Protein AF-A0AAV3SYL2-F1 (afdb_monomer)

Radius of gyration: 24.06 Å; Cα contacts (8 Å, |Δi|>4): 27; chains: 1; bounding box: 41×32×68 Å

Sequence (75 aa):
MTIPKELRERLNITGGDDVVVREEDGRIVIERPVTRDDLAAGYRERAERDRRLADELDGISSEADRGLGDAPGWE

Organism: NCBI:txid555573

InterPro domains:
  IPR007159 SpoVT-AbrB domain [PF04014] (1-35)
  IPR007159 SpoVT-AbrB domain [PS51740] (1-35)
  IPR007159 SpoVT-AbrB domain [SM00966] (1-39)
  IPR007159 SpoVT-AbrB domain [TIGR01439] (1-32)
  IPR037914 SpoVT-AbrB domain superfamily [SSF89447] (2-36)

Foldseek 3Di:
DDDDPVRCVVLVHDPPADWDWDDDPNDIDIHHDCDPVNVVVVVVVVVVVVVVVCVVCVVVVVVVVVVPPPDDDDD

pLDDT: mean 84.29, std 12.73, range [49.47, 97.19]

Structure (mmCIF, N/CA/C/O backbone):
data_AF-A0AAV3SYL2-F1
#
_entry.id   AF-A0AAV3SYL2-F1
#
loop_
_atom_site.group_PDB
_atom_site.id
_atom_site.type_symbol
_atom_site.label_atom_id
_atom_site.label_alt_id
_atom_site.label_comp_id
_atom_site.label_asym_id
_atom_site.label_entity_id
_atom_site.label_seq_id
_atom_site.pdbx_PDB_ins_code
_atom_site.Cartn_x
_atom_site.Cartn_y
_atom_site.Cartn_z
_atom_site.occupancy
_atom_site.B_iso_or_equiv
_atom_site.auth_seq_id
_atom_site.auth_comp_id
_atom_site.auth_asym_id
_atom_site.auth_atom_id
_atom_site.pdbx_PDB_model_num
ATOM 1 N N . MET A 1 1 ? -16.450 3.071 18.428 1.00 75.81 1 MET A N 1
ATOM 2 C CA . MET A 1 1 ? -15.512 1.940 18.250 1.00 75.81 1 MET A CA 1
ATOM 3 C C . MET A 1 1 ? -14.121 2.450 18.572 1.00 75.81 1 MET A C 1
ATOM 5 O O . MET A 1 1 ? -13.817 3.568 18.180 1.00 75.81 1 MET A O 1
ATOM 9 N N . THR A 1 2 ? -13.303 1.675 19.281 1.00 85.00 2 THR A N 1
ATOM 10 C CA . THR A 1 2 ? -11.924 2.069 19.604 1.00 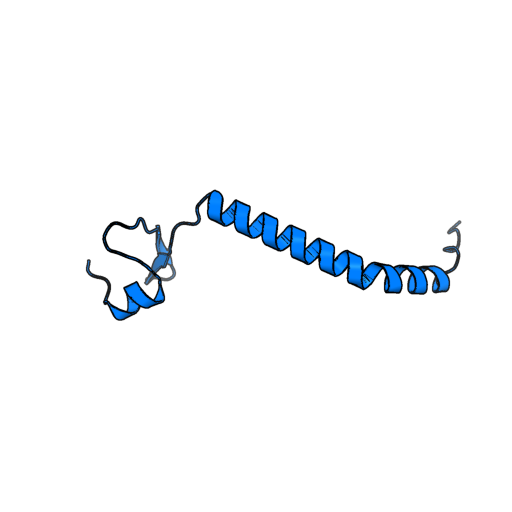85.00 2 THR A CA 1
ATOM 11 C C . THR A 1 2 ? -10.973 1.035 19.030 1.00 85.00 2 THR A C 1
ATOM 13 O O . THR A 1 2 ? -11.125 -0.151 19.303 1.00 85.00 2 THR A O 1
ATOM 16 N N . ILE A 1 3 ? -9.994 1.485 18.247 1.00 86.50 3 ILE A N 1
ATOM 17 C CA . ILE A 1 3 ? -8.914 0.635 17.737 1.00 86.50 3 ILE A CA 1
ATOM 18 C C . ILE A 1 3 ? -7.786 0.629 18.782 1.00 86.50 3 ILE A C 1
ATOM 20 O O . ILE A 1 3 ? -7.362 1.718 19.168 1.00 86.50 3 ILE A O 1
ATOM 24 N N . PRO A 1 4 ? -7.300 -0.531 19.256 1.00 91.81 4 PRO A N 1
ATOM 25 C CA . PRO A 1 4 ? -6.130 -0.639 20.135 1.00 91.81 4 PRO A CA 1
ATOM 26 C C . PRO A 1 4 ? -4.910 0.152 19.641 1.00 91.81 4 PRO A C 1
ATOM 28 O O . PRO A 1 4 ? -4.701 0.303 18.436 1.00 91.81 4 PRO A O 1
ATOM 31 N N . LYS A 1 5 ? -4.093 0.665 20.570 1.00 90.75 5 LYS A N 1
ATOM 32 C CA . LYS A 1 5 ? -2.951 1.539 20.246 1.00 90.75 5 LYS A CA 1
ATOM 33 C C . LYS A 1 5 ? -1.933 0.830 19.352 1.00 90.75 5 LYS A C 1
ATOM 35 O O . LYS A 1 5 ? -1.477 1.410 18.376 1.00 90.75 5 LYS A O 1
ATOM 40 N N . GLU A 1 6 ? -1.666 -0.434 19.641 1.00 91.69 6 GLU A N 1
ATOM 41 C CA . GLU A 1 6 ? -0.716 -1.283 18.925 1.00 91.69 6 GLU A CA 1
ATOM 42 C C . GLU A 1 6 ? -1.135 -1.467 17.458 1.00 91.69 6 GLU A C 1
ATOM 44 O O . GLU A 1 6 ? -0.301 -1.487 16.554 1.00 91.69 6 GLU A O 1
ATOM 49 N N . LEU A 1 7 ? -2.447 -1.562 17.205 1.00 88.75 7 LEU A N 1
ATOM 50 C CA . LEU A 1 7 ? -2.993 -1.651 15.850 1.00 88.75 7 LEU A CA 1
ATOM 51 C C . LEU A 1 7 ? -2.896 -0.319 15.109 1.00 88.75 7 LEU A C 1
ATOM 53 O O . LEU A 1 7 ? -2.521 -0.312 13.940 1.00 88.75 7 LEU A O 1
ATOM 57 N N . ARG A 1 8 ? -3.188 0.798 15.786 1.00 87.69 8 ARG A N 1
ATOM 58 C CA . ARG A 1 8 ? -3.038 2.141 15.208 1.00 87.69 8 ARG A CA 1
ATOM 59 C C . ARG A 1 8 ? -1.600 2.418 14.781 1.00 87.69 8 ARG A C 1
ATOM 61 O O . ARG A 1 8 ? -1.382 2.854 13.659 1.00 87.69 8 ARG A O 1
ATOM 68 N N . GLU A 1 9 ? -0.629 2.108 15.635 1.00 89.44 9 GLU A N 1
ATOM 69 C CA . GLU A 1 9 ? 0.794 2.318 15.341 1.00 89.44 9 GLU A CA 1
ATOM 70 C C . GLU A 1 9 ? 1.269 1.439 14.182 1.00 89.44 9 GLU A C 1
ATOM 72 O O . GLU A 1 9 ? 1.902 1.934 13.254 1.00 89.44 9 GLU A O 1
ATOM 77 N N . ARG A 1 10 ? 0.898 0.152 14.173 1.00 88.50 10 ARG A N 1
ATOM 78 C CA . ARG A 1 10 ? 1.279 -0.766 13.089 1.00 88.50 10 ARG A CA 1
ATOM 79 C C . ARG A 1 10 ? 0.693 -0.372 11.734 1.00 88.50 10 ARG A C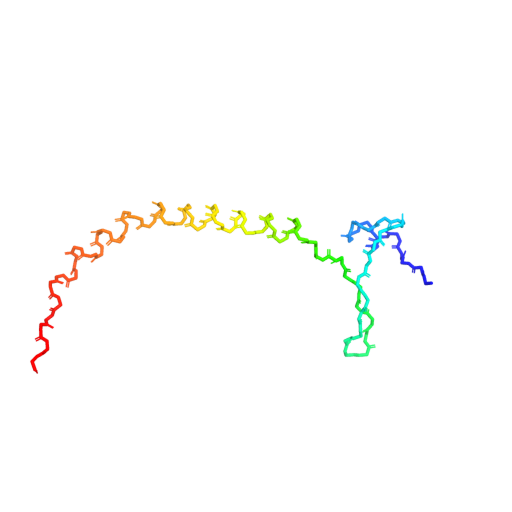 1
ATOM 81 O O . ARG A 1 10 ? 1.333 -0.586 10.710 1.00 88.50 10 ARG A O 1
ATOM 88 N N . LEU A 1 11 ? -0.524 0.163 11.726 1.00 84.69 11 LEU A N 1
ATOM 89 C CA . LEU A 1 11 ? -1.193 0.627 10.509 1.00 84.69 11 LEU A CA 1
ATOM 90 C C . LEU A 1 11 ? -0.843 2.083 10.164 1.00 84.69 11 LEU A C 1
ATOM 92 O O . LEU A 1 11 ? -1.270 2.576 9.121 1.00 84.69 11 LEU A O 1
ATOM 96 N N . ASN A 1 12 ? -0.055 2.751 11.014 1.00 84.56 12 ASN A N 1
ATOM 97 C CA . ASN A 1 12 ? 0.278 4.169 10.924 1.00 84.56 12 ASN A CA 1
ATOM 98 C C . ASN A 1 12 ? -0.973 5.059 10.784 1.00 84.56 12 ASN A C 1
ATOM 100 O O . ASN A 1 12 ? -1.030 5.917 9.907 1.00 84.56 12 ASN A O 1
ATOM 104 N N . ILE A 1 13 ? -1.983 4.795 11.623 1.00 87.25 13 ILE A N 1
ATOM 105 C CA . ILE A 1 13 ? -3.258 5.521 11.684 1.00 87.25 13 ILE A CA 1
ATOM 106 C C . ILE A 1 13 ? -3.287 6.360 12.962 1.00 87.25 13 ILE A C 1
ATOM 108 O O . ILE A 1 13 ? -3.081 5.847 14.067 1.00 87.25 13 ILE A O 1
ATOM 112 N N . THR A 1 14 ? -3.612 7.637 12.826 1.00 86.44 14 THR A N 1
ATOM 113 C CA . THR A 1 14 ? -3.746 8.602 13.919 1.00 86.44 14 THR A CA 1
ATOM 114 C C . THR A 1 14 ? -5.212 8.998 14.113 1.00 86.44 14 THR A C 1
ATOM 116 O O . THR A 1 14 ? -6.065 8.793 13.251 1.00 86.44 14 THR A O 1
ATOM 119 N N . GLY A 1 15 ? -5.552 9.529 15.291 1.00 85.06 15 GLY A N 1
ATOM 120 C CA . GLY A 1 15 ? -6.889 10.074 15.522 1.00 85.06 15 GLY A CA 1
ATOM 121 C C . GLY A 1 15 ? -7.154 11.257 14.590 1.00 85.06 15 GLY A C 1
ATOM 122 O O . GLY A 1 15 ? -6.430 12.245 14.656 1.00 85.06 15 GLY A O 1
ATOM 123 N N . GLY A 1 16 ? -8.194 11.149 13.762 1.00 85.62 16 GLY A N 1
ATOM 124 C CA . GLY A 1 16 ? -8.537 12.140 12.738 1.00 85.62 16 GLY A CA 1
ATOM 125 C C . GLY A 1 16 ? -8.295 11.668 11.303 1.00 85.62 16 GLY A C 1
ATOM 126 O O . GLY A 1 16 ? -8.761 12.337 10.390 1.00 85.62 16 GLY A O 1
ATOM 127 N N . ASP A 1 17 ? -7.629 10.527 11.107 1.00 87.19 17 ASP A N 1
ATOM 128 C CA . ASP A 1 17 ? -7.407 9.962 9.775 1.00 87.19 17 ASP A CA 1
ATOM 129 C C . ASP A 1 17 ? -8.678 9.311 9.210 1.00 87.19 17 ASP A C 1
ATOM 131 O O . ASP A 1 17 ? -9.426 8.633 9.926 1.00 87.19 17 ASP A O 1
ATOM 135 N N . ASP A 1 18 ? -8.873 9.459 7.900 1.00 86.81 18 ASP A N 1
ATOM 136 C CA . ASP A 1 18 ? -9.907 8.746 7.156 1.00 86.81 18 ASP A CA 1
ATOM 137 C C . ASP A 1 18 ? -9.511 7.277 6.942 1.00 86.81 18 ASP A C 1
ATOM 139 O O . ASP A 1 18 ? -8.359 6.955 6.639 1.00 86.81 18 ASP A O 1
ATOM 143 N N . VAL A 1 19 ? -10.484 6.371 7.065 1.00 89.56 19 VAL A N 1
ATOM 144 C CA . VAL A 1 19 ? -10.311 4.926 6.851 1.00 89.56 19 VAL A CA 1
ATOM 145 C C . VAL A 1 19 ? -11.442 4.360 6.003 1.00 89.56 19 VAL A C 1
ATOM 147 O O . VAL A 1 19 ? -12.581 4.823 6.069 1.00 89.56 19 VAL A O 1
ATOM 150 N N . VAL A 1 20 ? -11.139 3.318 5.234 1.00 90.25 20 VAL A N 1
ATOM 151 C CA . VAL A 1 20 ? -12.145 2.529 4.524 1.00 90.25 20 VAL A CA 1
ATOM 152 C C . VAL A 1 20 ? -12.541 1.358 5.411 1.00 90.25 20 VAL A C 1
ATOM 154 O O . VAL A 1 20 ? -11.683 0.616 5.887 1.00 90.25 20 VAL A O 1
ATOM 157 N N . VAL A 1 21 ? -13.844 1.196 5.635 1.00 90.56 21 VAL A N 1
ATOM 158 C CA . VAL A 1 21 ? -14.405 0.091 6.420 1.00 90.56 21 VAL A CA 1
ATOM 159 C C . VAL A 1 21 ? -15.313 -0.732 5.520 1.00 90.56 21 VAL A C 1
ATOM 161 O O . VAL A 1 21 ? -16.235 -0.189 4.912 1.00 90.56 21 VAL A O 1
ATOM 164 N N . ARG A 1 22 ? -15.056 -2.037 5.433 1.00 93.75 22 ARG A N 1
ATOM 165 C CA . ARG A 1 22 ? -15.837 -2.973 4.614 1.00 93.75 22 ARG A CA 1
ATOM 166 C C . ARG A 1 22 ? -16.048 -4.301 5.330 1.00 93.75 22 ARG A C 1
ATOM 168 O O . ARG A 1 22 ? -15.283 -4.654 6.224 1.00 93.75 22 ARG A O 1
ATOM 175 N N . GLU A 1 23 ? -17.101 -5.014 4.955 1.00 95.62 23 GLU A N 1
ATOM 176 C CA . GLU A 1 23 ? -17.360 -6.369 5.439 1.00 95.62 23 GLU A CA 1
ATOM 177 C C . GLU A 1 23 ? -16.798 -7.389 4.442 1.00 95.62 23 GLU A C 1
ATOM 179 O O . GLU A 1 23 ? -17.059 -7.294 3.244 1.00 95.62 23 GLU A O 1
ATOM 184 N N . GLU A 1 24 ? -16.040 -8.364 4.940 1.00 96.12 24 GLU A N 1
ATOM 185 C CA . GLU A 1 24 ? -15.559 -9.522 4.182 1.00 96.12 24 GLU A CA 1
ATOM 186 C C . GLU A 1 24 ? -15.671 -10.783 5.035 1.00 96.12 24 GLU A C 1
ATOM 188 O O . GLU A 1 24 ? -15.147 -10.818 6.148 1.00 96.12 24 GLU A O 1
ATOM 193 N N . ASP A 1 25 ? -16.334 -11.825 4.528 1.00 95.44 25 ASP A N 1
ATOM 194 C CA . ASP A 1 25 ? -16.454 -13.134 5.192 1.00 95.44 25 ASP A CA 1
ATOM 195 C C . ASP A 1 25 ? -16.881 -13.049 6.675 1.00 95.44 25 ASP A C 1
ATOM 197 O O . ASP A 1 25 ? -16.345 -13.741 7.548 1.00 95.44 25 ASP A O 1
ATOM 201 N N . GLY A 1 26 ? -17.828 -12.154 6.984 1.00 95.19 26 GLY A N 1
ATOM 202 C CA . GLY A 1 26 ? -18.314 -11.912 8.347 1.00 95.19 26 GLY A CA 1
ATOM 203 C C . GLY A 1 26 ? -17.317 -11.184 9.260 1.00 95.19 26 GLY A C 1
ATOM 204 O O . GLY A 1 26 ? -17.464 -11.207 10.484 1.00 95.19 26 GLY A O 1
ATOM 205 N N . ARG A 1 27 ? -16.284 -10.550 8.693 1.00 94.38 27 ARG A N 1
ATOM 206 C CA . ARG A 1 27 ? -15.289 -9.736 9.401 1.00 94.38 27 ARG A CA 1
ATOM 207 C C . ARG A 1 27 ? -15.363 -8.289 8.941 1.00 94.38 27 ARG A C 1
ATOM 209 O O . ARG A 1 27 ? -15.589 -8.004 7.770 1.00 94.38 27 ARG A O 1
ATOM 216 N N . ILE A 1 28 ? -15.099 -7.373 9.868 1.00 92.00 28 ILE A N 1
ATOM 217 C CA . ILE A 1 28 ? -14.891 -5.962 9.545 1.00 92.00 28 ILE A CA 1
ATOM 218 C C . ILE A 1 28 ? -13.420 -5.757 9.196 1.00 92.00 28 ILE A C 1
ATOM 220 O O . ILE A 1 28 ? -12.538 -5.985 10.028 1.00 92.00 28 ILE A O 1
ATOM 224 N N . VAL A 1 29 ? -13.173 -5.312 7.971 1.00 91.81 29 VAL A N 1
ATOM 225 C CA . VAL A 1 29 ? -11.854 -4.966 7.449 1.00 91.81 29 VAL A CA 1
ATOM 226 C C . VAL A 1 29 ? -11.719 -3.448 7.449 1.00 91.81 29 VAL A C 1
ATOM 228 O O . VAL A 1 29 ? -12.606 -2.738 6.973 1.00 91.81 29 VAL A O 1
ATOM 231 N N . ILE A 1 30 ? -10.620 -2.958 8.025 1.00 88.62 30 ILE A N 1
ATOM 232 C CA . ILE A 1 30 ? -10.279 -1.535 8.096 1.00 88.62 30 ILE A CA 1
ATOM 233 C C . ILE A 1 30 ? -8.970 -1.333 7.342 1.00 88.62 30 ILE A C 1
ATOM 235 O O . ILE A 1 30 ? -7.953 -1.935 7.692 1.00 88.62 30 ILE A O 1
ATOM 239 N N . GLU A 1 31 ? -8.996 -0.477 6.329 1.00 87.25 31 GLU A N 1
ATOM 240 C CA . GLU A 1 31 ? -7.867 -0.213 5.439 1.00 87.25 31 GLU A CA 1
ATOM 241 C C . GLU A 1 31 ? -7.617 1.293 5.326 1.00 87.25 31 GLU A C 1
ATOM 243 O O . GLU A 1 31 ? -8.539 2.110 5.417 1.00 87.25 31 GLU A O 1
ATOM 248 N N . ARG A 1 32 ? -6.352 1.672 5.117 1.00 86.38 32 ARG A N 1
ATOM 249 C CA . ARG A 1 32 ? -6.004 3.059 4.802 1.00 86.38 32 ARG A CA 1
ATOM 250 C C . ARG A 1 32 ? -6.500 3.378 3.385 1.00 86.38 32 ARG A C 1
ATOM 252 O O . ARG A 1 32 ? -6.250 2.571 2.486 1.00 86.38 32 ARG A O 1
ATOM 259 N N . PRO A 1 33 ? -7.174 4.518 3.157 1.00 86.50 33 PRO A N 1
ATO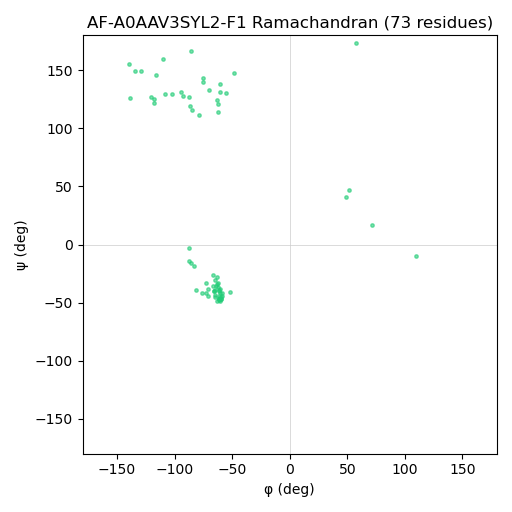M 260 C CA . PRO A 1 33 ? -7.584 4.905 1.819 1.00 86.50 33 PRO A CA 1
ATOM 261 C C . PRO A 1 33 ? -6.351 5.068 0.934 1.00 86.50 33 PRO A C 1
ATOM 263 O O . PRO A 1 33 ? -5.334 5.621 1.351 1.00 86.50 33 PRO A O 1
ATOM 266 N N . VAL A 1 34 ? -6.456 4.586 -0.299 1.00 87.94 34 VAL A N 1
ATOM 267 C CA . VAL A 1 34 ? -5.456 4.857 -1.328 1.00 87.94 34 VAL A CA 1
ATOM 268 C C . VAL A 1 34 ? -5.809 6.192 -1.968 1.00 87.94 34 VAL A C 1
ATOM 270 O O . VAL A 1 34 ? -6.866 6.335 -2.585 1.00 87.94 34 VAL A O 1
ATOM 273 N N . THR A 1 35 ? -4.935 7.180 -1.812 1.00 88.19 35 THR A N 1
ATOM 274 C CA . THR A 1 35 ? -5.117 8.500 -2.414 1.00 88.19 35 THR A CA 1
ATOM 275 C C . THR A 1 35 ? -4.589 8.532 -3.847 1.00 88.19 35 THR A C 1
ATOM 277 O O . THR A 1 35 ? -3.848 7.656 -4.302 1.00 88.19 35 THR A O 1
ATOM 280 N N . ARG A 1 36 ? -4.943 9.583 -4.591 1.00 88.94 36 ARG A N 1
ATOM 281 C CA . ARG A 1 36 ? -4.400 9.799 -5.939 1.00 88.94 36 ARG A CA 1
ATOM 282 C C . ARG A 1 36 ? -2.881 9.990 -5.929 1.00 88.94 36 ARG A C 1
ATOM 284 O O . ARG A 1 36 ? -2.217 9.561 -6.872 1.00 88.94 36 ARG A O 1
ATOM 291 N N . ASP A 1 37 ? -2.348 10.599 -4.876 1.00 89.38 37 ASP A N 1
ATOM 292 C CA . ASP A 1 37 ? -0.911 10.812 -4.721 1.00 89.38 37 ASP A CA 1
ATOM 293 C C . ASP A 1 37 ? -0.177 9.498 -4.443 1.00 89.38 37 ASP A C 1
ATOM 295 O O . ASP A 1 37 ? 0.879 9.265 -5.038 1.00 89.38 37 ASP A O 1
ATOM 299 N N . ASP A 1 38 ? -0.773 8.599 -3.649 1.00 90.12 38 ASP A N 1
ATOM 300 C CA . ASP A 1 38 ? -0.253 7.241 -3.439 1.00 90.12 38 ASP A CA 1
ATOM 301 C C . ASP A 1 38 ? -0.178 6.468 -4.762 1.00 90.12 38 ASP A C 1
ATOM 303 O O . ASP A 1 38 ? 0.844 5.858 -5.082 1.00 90.12 38 ASP A O 1
ATOM 307 N N . LEU A 1 39 ? -1.236 6.544 -5.581 1.00 93.00 39 LEU A N 1
ATOM 308 C CA . LEU A 1 39 ? -1.246 5.922 -6.908 1.00 93.00 39 LEU A CA 1
ATOM 309 C C . LEU A 1 39 ? -0.153 6.508 -7.802 1.00 93.00 39 LEU A C 1
ATOM 311 O O . LEU A 1 39 ? 0.591 5.764 -8.440 1.00 93.00 39 LEU A O 1
ATOM 315 N N . ALA A 1 40 ? -0.037 7.836 -7.852 1.00 94.94 40 ALA A N 1
ATOM 316 C CA . ALA A 1 40 ? 0.970 8.510 -8.662 1.00 94.94 40 ALA A CA 1
ATOM 317 C C . ALA A 1 40 ? 2.396 8.129 -8.235 1.00 94.94 40 ALA A C 1
ATOM 319 O O . ALA A 1 40 ? 3.254 7.919 -9.093 1.00 94.94 40 ALA A O 1
ATOM 320 N N . ALA A 1 41 ? 2.651 8.006 -6.929 1.00 95.00 41 ALA A N 1
ATOM 321 C CA . ALA A 1 41 ? 3.923 7.523 -6.405 1.00 95.00 41 ALA A CA 1
ATOM 322 C C . ALA A 1 41 ? 4.218 6.089 -6.866 1.00 95.00 41 ALA A C 1
ATOM 324 O O . ALA A 1 41 ? 5.295 5.846 -7.408 1.00 95.00 41 ALA A O 1
ATOM 325 N N . GLY A 1 42 ? 3.240 5.184 -6.763 1.00 95.06 42 GLY A N 1
ATOM 326 C CA . GLY A 1 42 ? 3.387 3.805 -7.234 1.00 95.06 42 GLY A CA 1
ATOM 327 C C . GLY A 1 42 ? 3.659 3.702 -8.739 1.00 95.06 42 GLY A C 1
ATOM 328 O O . GLY A 1 42 ? 4.500 2.914 -9.169 1.00 95.06 42 GLY A O 1
ATOM 329 N N . TYR A 1 43 ? 3.013 4.536 -9.561 1.00 96.56 43 TYR A N 1
ATOM 330 C CA . TYR A 1 43 ? 3.300 4.587 -11.000 1.00 96.56 43 TYR A CA 1
ATOM 331 C C . TYR A 1 43 ? 4.722 5.070 -11.302 1.00 96.56 43 TYR A C 1
ATOM 333 O O . TYR A 1 43 ? 5.362 4.527 -12.205 1.00 96.56 43 TYR A O 1
ATOM 341 N N . ARG A 1 44 ? 5.233 6.057 -10.554 1.00 96.94 44 ARG A N 1
ATOM 342 C CA . ARG A 1 44 ? 6.620 6.530 -10.701 1.00 96.94 44 ARG A CA 1
ATOM 343 C C . ARG A 1 44 ? 7.622 5.433 -10.355 1.00 96.9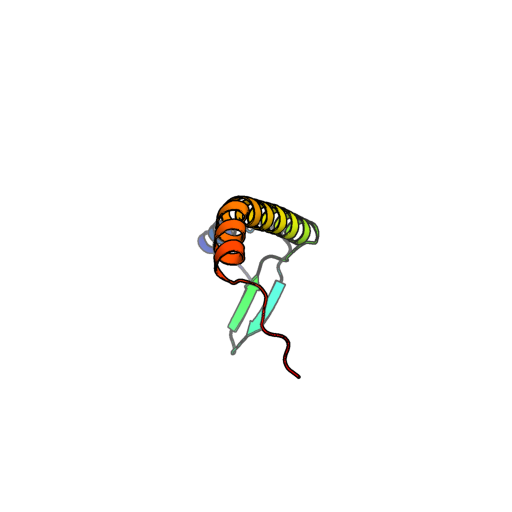4 44 ARG A C 1
ATOM 345 O O . ARG A 1 44 ? 8.501 5.154 -11.165 1.00 96.94 44 ARG A O 1
ATOM 352 N N . GLU A 1 45 ? 7.439 4.771 -9.215 1.00 96.38 45 GLU A N 1
ATOM 353 C CA . GLU A 1 45 ? 8.302 3.669 -8.774 1.00 96.38 45 GLU A CA 1
ATOM 354 C C . GLU A 1 45 ? 8.314 2.525 -9.796 1.00 96.38 45 GLU A C 1
ATOM 356 O O . GLU A 1 45 ? 9.374 2.032 -10.189 1.00 96.38 45 GLU A O 1
ATOM 361 N N . ARG A 1 46 ? 7.135 2.148 -10.310 1.00 95.94 46 ARG A N 1
ATOM 362 C CA . ARG A 1 46 ? 7.027 1.136 -11.363 1.00 95.94 46 ARG A CA 1
ATOM 363 C C . ARG A 1 46 ? 7.784 1.544 -12.626 1.00 95.94 46 ARG A C 1
ATOM 365 O O . ARG A 1 46 ? 8.548 0.743 -13.151 1.00 95.94 46 ARG A O 1
ATOM 372 N N . ALA A 1 47 ? 7.610 2.778 -13.096 1.00 96.62 47 ALA A N 1
ATOM 373 C CA . ALA A 1 47 ? 8.293 3.268 -14.292 1.00 96.62 47 ALA A CA 1
ATOM 374 C C . ALA A 1 47 ? 9.823 3.343 -14.122 1.00 96.62 47 ALA A C 1
ATOM 376 O O . ALA A 1 47 ? 10.564 3.211 -15.094 1.00 96.62 47 ALA A O 1
ATOM 377 N N . GLU A 1 48 ? 10.320 3.591 -12.910 1.00 97.19 48 GLU A N 1
ATOM 378 C CA . GLU A 1 48 ? 11.754 3.543 -12.591 1.00 97.19 48 GLU A CA 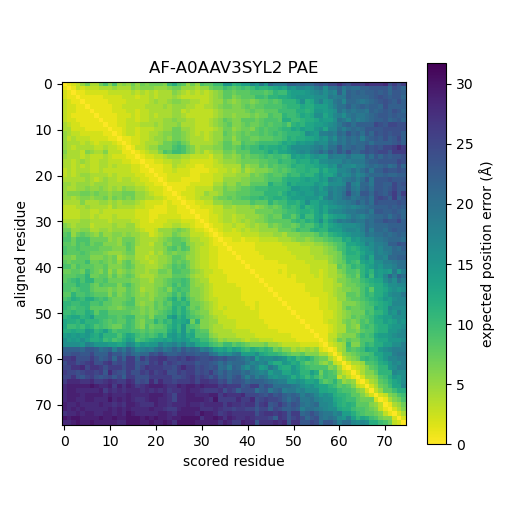1
ATOM 379 C C . GLU A 1 48 ? 12.296 2.116 -12.594 1.00 97.19 48 GLU A C 1
ATOM 381 O O . GLU A 1 48 ? 13.351 1.857 -13.175 1.00 97.19 48 GLU A O 1
ATOM 386 N N . ARG A 1 49 ? 11.565 1.182 -11.983 1.00 97.06 49 ARG A N 1
ATOM 387 C CA . ARG A 1 49 ? 11.929 -0.235 -11.978 1.00 97.06 49 ARG A CA 1
ATOM 388 C C . ARG A 1 49 ? 11.959 -0.811 -13.391 1.00 97.06 49 ARG A C 1
ATOM 390 O O . ARG A 1 49 ? 12.920 -1.483 -13.744 1.00 97.06 49 ARG A O 1
ATOM 397 N N . ASP A 1 50 ? 10.930 -0.533 -14.185 1.00 96.50 50 ASP A N 1
ATOM 398 C CA . ASP A 1 50 ? 10.807 -1.073 -15.537 1.00 96.50 50 ASP A CA 1
ATOM 399 C C . ASP A 1 50 ? 11.917 -0.509 -16.453 1.00 96.50 50 ASP A C 1
ATOM 401 O O . ASP A 1 50 ? 12.489 -1.257 -17.240 1.00 96.50 50 ASP A O 1
ATOM 405 N N . ARG A 1 51 ? 12.314 0.767 -16.282 1.00 95.62 51 ARG A N 1
ATOM 406 C CA . ARG A 1 51 ? 13.502 1.339 -16.952 1.00 95.62 51 ARG A CA 1
ATOM 407 C C . ARG A 1 51 ? 14.790 0.614 -16.575 1.00 95.62 51 ARG A C 1
ATOM 409 O O . ARG A 1 51 ? 15.531 0.209 -17.457 1.00 95.62 51 ARG A O 1
ATOM 416 N N . ARG A 1 52 ? 15.027 0.398 -15.278 1.00 95.44 52 ARG A N 1
ATOM 417 C CA . ARG A 1 52 ? 16.217 -0.326 -14.803 1.00 95.44 52 ARG A CA 1
ATOM 418 C C . ARG A 1 52 ? 16.290 -1.738 -15.380 1.00 95.44 52 ARG A C 1
ATOM 420 O O . ARG A 1 52 ? 17.364 -2.182 -15.760 1.00 95.44 52 ARG A O 1
ATOM 427 N N . LEU A 1 53 ? 15.151 -2.428 -15.435 1.00 94.75 53 LEU A N 1
ATOM 428 C CA . LEU A 1 53 ? 15.072 -3.767 -16.008 1.00 94.75 53 LEU A CA 1
ATOM 429 C C . LEU A 1 53 ? 15.353 -3.749 -17.517 1.00 94.75 53 LEU A C 1
ATOM 431 O O . LEU A 1 53 ? 16.047 -4.628 -18.010 1.00 94.75 53 LEU A O 1
ATOM 435 N N . ALA A 1 54 ? 14.845 -2.752 -18.245 1.00 91.81 54 ALA A N 1
ATOM 436 C CA . ALA A 1 54 ? 15.154 -2.589 -19.663 1.00 91.81 54 ALA A CA 1
ATOM 437 C C . ALA A 1 54 ? 16.658 -2.358 -19.891 1.00 91.81 54 ALA A C 1
ATOM 439 O O . ALA A 1 54 ? 17.245 -3.043 -20.721 1.00 91.81 54 ALA A O 1
ATOM 440 N N . ASP A 1 55 ? 17.284 -1.476 -19.105 1.00 90.69 55 ASP A N 1
ATOM 441 C CA . ASP A 1 55 ? 18.727 -1.211 -19.177 1.00 90.69 55 ASP A CA 1
ATOM 442 C C . ASP A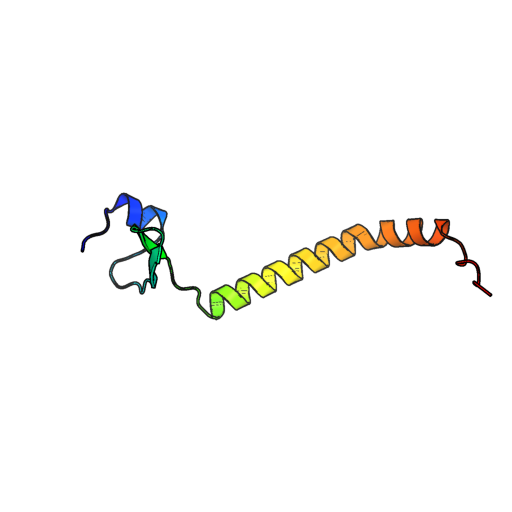 1 55 ? 19.560 -2.473 -18.874 1.00 90.69 55 ASP A C 1
ATOM 444 O O . ASP A 1 55 ? 20.581 -2.719 -19.511 1.00 90.69 55 ASP A O 1
ATOM 448 N N . GLU A 1 56 ? 19.125 -3.297 -17.913 1.00 89.25 56 GLU A N 1
ATOM 449 C CA . GLU A 1 56 ? 19.777 -4.570 -17.575 1.00 89.25 56 GLU A CA 1
ATOM 450 C C . GLU A 1 56 ? 19.682 -5.596 -18.716 1.00 89.25 56 GLU A C 1
ATOM 452 O O . GLU A 1 56 ? 20.640 -6.322 -18.991 1.00 89.25 56 GLU A O 1
ATOM 457 N N . LEU A 1 57 ? 18.533 -5.659 -19.390 1.00 87.06 57 LEU A N 1
ATOM 458 C CA . LEU A 1 57 ? 18.254 -6.660 -20.422 1.00 87.06 57 LEU A CA 1
ATOM 459 C C . LEU A 1 57 ? 18.711 -6.254 -21.832 1.00 87.06 57 LEU A C 1
ATOM 461 O O . LEU A 1 57 ? 18.797 -7.128 -22.697 1.00 87.06 57 LEU A O 1
ATOM 465 N N . ASP A 1 58 ? 19.036 -4.980 -22.070 1.00 82.50 58 ASP A N 1
ATOM 466 C CA . ASP A 1 58 ? 19.452 -4.442 -23.379 1.00 82.50 58 ASP A CA 1
ATOM 467 C C . ASP A 1 58 ? 20.607 -5.249 -24.014 1.00 82.50 58 ASP A C 1
ATOM 469 O O . ASP A 1 58 ? 20.584 -5.611 -25.197 1.00 82.50 58 ASP A O 1
ATOM 473 N N . GLY A 1 59 ? 21.584 -5.649 -2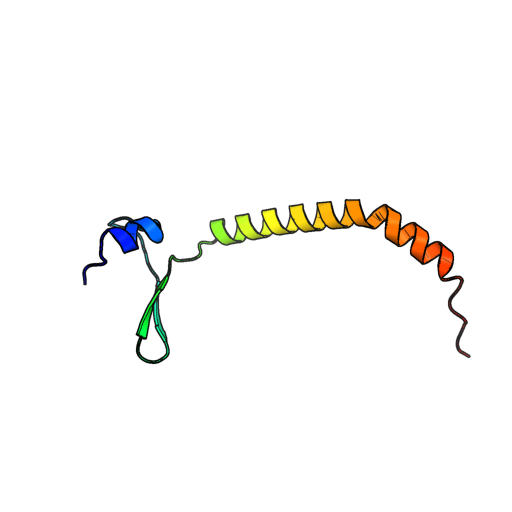3.191 1.00 68.75 59 GLY A N 1
ATOM 474 C CA . GLY A 1 59 ? 22.719 -6.468 -23.627 1.00 68.75 59 GLY A CA 1
ATOM 475 C C . GLY A 1 59 ? 22.370 -7.934 -23.914 1.00 68.75 59 GLY A C 1
ATOM 476 O O . GLY A 1 59 ? 22.943 -8.533 -24.825 1.00 68.75 59 GLY A O 1
ATOM 477 N N . ILE A 1 60 ? 21.412 -8.508 -23.179 1.00 70.56 60 ILE A N 1
ATOM 478 C CA . ILE A 1 60 ? 21.009 -9.920 -23.304 1.00 70.56 60 ILE A CA 1
ATOM 479 C C . ILE A 1 60 ? 20.149 -10.122 -24.554 1.00 70.56 60 ILE A C 1
ATOM 481 O O . ILE A 1 60 ? 20.348 -11.089 -25.292 1.00 70.56 60 ILE A O 1
ATOM 485 N N . SER A 1 61 ? 19.226 -9.193 -24.829 1.00 57.28 61 SER A N 1
ATOM 486 C CA . SER A 1 61 ? 18.364 -9.259 -26.017 1.00 57.28 61 SER A CA 1
ATOM 487 C C . SER A 1 61 ? 19.191 -9.213 -27.300 1.00 57.28 61 SER A C 1
ATOM 489 O O . SER A 1 61 ? 19.020 -10.049 -28.180 1.00 57.28 61 SER A O 1
ATOM 491 N N . SER A 1 62 ? 20.183 -8.319 -27.360 1.00 59.38 62 SER A N 1
ATOM 492 C CA . SER A 1 62 ? 21.059 -8.167 -28.527 1.00 59.38 62 SER A CA 1
ATOM 493 C C . SER A 1 62 ? 21.915 -9.406 -28.832 1.00 59.38 62 SER A C 1
ATOM 495 O O . SER A 1 62 ? 22.322 -9.610 -29.979 1.00 59.38 62 SE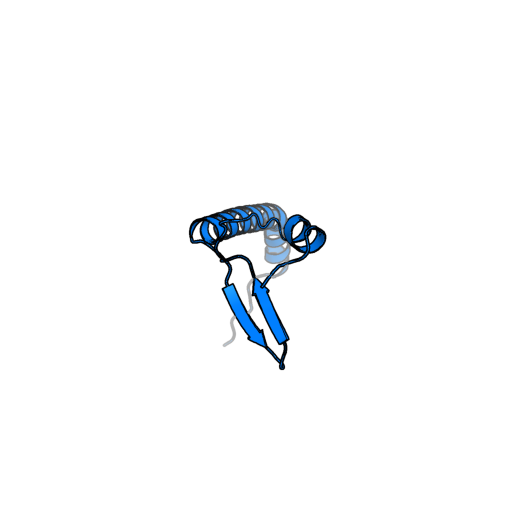R A O 1
ATOM 497 N N . GLU A 1 63 ? 22.257 -10.213 -27.823 1.00 57.47 63 GLU A N 1
ATOM 498 C CA . GLU A 1 63 ? 22.956 -11.493 -28.011 1.00 57.47 63 GLU A CA 1
ATOM 499 C C . GLU A 1 63 ? 22.007 -12.625 -28.412 1.00 57.47 63 GLU A C 1
ATOM 501 O O . GLU A 1 63 ? 22.357 -13.416 -29.290 1.00 57.47 63 GLU A O 1
ATOM 506 N N . ALA A 1 64 ? 20.805 -12.677 -27.832 1.00 60.19 64 ALA A N 1
ATOM 507 C CA . ALA A 1 64 ? 19.783 -13.655 -28.195 1.00 60.19 64 ALA A CA 1
ATOM 508 C C . ALA A 1 64 ? 19.287 -13.461 -29.640 1.00 60.19 64 ALA A C 1
ATOM 510 O O . ALA A 1 64 ? 19.220 -14.429 -30.399 1.00 60.19 64 ALA A O 1
ATOM 511 N N . ASP A 1 65 ? 19.039 -12.215 -30.053 1.00 59.28 65 ASP A N 1
ATOM 512 C CA . ASP A 1 65 ? 18.589 -11.871 -31.407 1.00 59.28 65 ASP A CA 1
ATOM 513 C C . ASP A 1 65 ? 19.641 -12.232 -32.470 1.00 59.28 65 ASP A C 1
ATOM 515 O O . ASP A 1 65 ? 19.306 -12.706 -33.555 1.00 59.28 65 ASP A O 1
ATOM 519 N N . ARG A 1 66 ? 20.937 -12.119 -32.141 1.00 59.62 66 ARG A N 1
ATOM 520 C CA . ARG A 1 66 ? 22.035 -12.562 -33.021 1.00 59.62 66 ARG A CA 1
ATOM 521 C C . ARG A 1 66 ? 22.080 -14.077 -33.228 1.00 59.62 66 ARG A C 1
ATOM 523 O O . ARG A 1 66 ? 22.600 -14.524 -34.248 1.00 59.62 66 ARG A O 1
ATOM 530 N N . GLY A 1 67 ? 21.569 -14.861 -32.279 1.00 58.22 67 GLY A N 1
ATOM 531 C CA . GLY A 1 67 ? 21.517 -16.322 -32.368 1.00 58.22 67 GLY A CA 1
ATOM 532 C C . GLY A 1 67 ? 20.292 -16.868 -33.103 1.00 58.22 67 GLY A C 1
ATOM 533 O O . GLY A 1 67 ? 20.300 -18.039 -33.480 1.00 58.22 67 GLY A O 1
ATOM 534 N N . LEU A 1 68 ? 19.251 -16.054 -33.308 1.00 63.62 68 LEU A N 1
ATOM 535 C CA . LEU A 1 68 ? 17.974 -16.522 -33.853 1.00 63.62 68 LEU A CA 1
ATOM 536 C C . LEU A 1 68 ? 17.942 -16.627 -35.384 1.00 63.62 68 LEU A C 1
ATOM 538 O O . LEU A 1 68 ? 17.128 -17.390 -35.898 1.00 63.62 68 LEU A O 1
ATOM 542 N N . GLY A 1 69 ? 18.855 -15.961 -36.103 1.00 65.44 69 GLY A N 1
ATOM 543 C CA . GLY A 1 69 ? 18.864 -15.953 -37.572 1.00 65.44 69 GLY A CA 1
ATOM 544 C C . GLY A 1 69 ? 17.555 -15.423 -38.181 1.00 65.44 69 GLY A C 1
ATOM 545 O O . GLY A 1 69 ? 16.583 -15.152 -37.478 1.00 65.44 69 GLY A O 1
ATOM 546 N N . ASP A 1 70 ? 17.514 -15.247 -39.503 1.00 67.81 70 ASP A N 1
ATOM 547 C CA . ASP A 1 70 ? 16.268 -14.861 -40.171 1.00 67.81 70 ASP A CA 1
ATOM 548 C C . ASP A 1 70 ? 15.222 -15.968 -39.978 1.00 67.81 70 ASP A C 1
ATOM 550 O O . ASP A 1 70 ? 15.458 -17.133 -40.315 1.00 67.81 70 ASP A O 1
ATOM 554 N N . ALA A 1 71 ? 14.060 -15.610 -39.424 1.00 68.38 71 ALA A N 1
ATOM 555 C CA . ALA A 1 71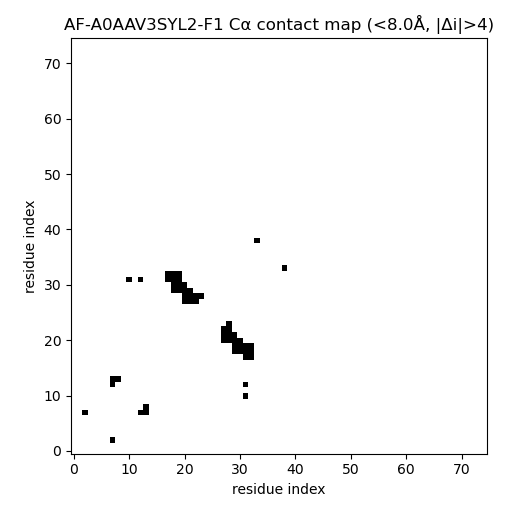 ? 12.942 -16.537 -39.306 1.00 68.38 71 ALA A CA 1
ATOM 556 C C . ALA A 1 71 ? 12.603 -17.094 -40.704 1.00 68.38 71 ALA A C 1
ATOM 558 O O . ALA A 1 71 ? 12.464 -16.305 -41.645 1.00 68.38 71 ALA A O 1
ATOM 559 N N . PRO A 1 72 ? 12.470 -18.423 -40.880 1.00 67.94 72 PRO A N 1
ATOM 560 C CA . PRO A 1 72 ? 12.171 -18.980 -42.189 1.00 67.94 72 PRO A CA 1
ATOM 561 C C . PRO A 1 72 ? 10.829 -18.439 -42.689 1.00 67.94 72 PRO A C 1
ATOM 563 O O . PRO A 1 72 ? 9.832 -18.444 -41.962 1.00 67.94 72 PRO A O 1
ATOM 566 N N . GLY A 1 73 ? 10.817 -17.967 -43.938 1.00 59.72 73 GLY A N 1
ATOM 567 C CA . GLY A 1 73 ? 9.590 -17.592 -44.629 1.00 59.72 73 GLY A CA 1
ATOM 568 C C . GLY A 1 73 ? 8.707 -18.825 -44.760 1.00 59.72 73 GLY A C 1
ATOM 569 O O . GLY A 1 73 ? 9.089 -19.797 -45.406 1.00 59.72 73 GLY A O 1
ATOM 570 N N . TRP A 1 74 ? 7.563 -18.817 -44.089 1.00 69.06 74 TRP A N 1
ATOM 571 C CA . TRP A 1 74 ? 6.541 -19.835 -44.265 1.00 69.06 74 TRP A CA 1
ATOM 572 C C . TRP A 1 74 ? 5.770 -19.500 -45.546 1.00 69.06 74 TRP A C 1
ATOM 574 O O . TRP A 1 74 ? 5.106 -18.466 -45.617 1.00 69.06 74 TRP A O 1
ATOM 584 N N . GLU A 1 75 ? 5.942 -20.348 -46.561 1.00 49.47 75 GLU A N 1
ATOM 585 C CA . GLU A 1 75 ? 5.182 -20.358 -47.821 1.00 49.47 75 GLU A CA 1
ATOM 586 C C . GLU A 1 75 ? 3.923 -21.226 -47.683 1.00 49.47 75 GLU A C 1
ATOM 588 O O . GLU A 1 75 ? 4.009 -22.297 -47.031 1.00 49.47 75 GLU A O 1
#

Mean predicted aligned error: 10.97 Å

Nearest PDB structures (foldseek):
  1yfb-assembly1_A  TM=8.597E-01  e=5.864E-02  Bacillus subtilis
  1mvf-assembly2_D  TM=9.126E-01  e=1.427E-01  Escherichia coli
  2ro4-assembly1_B  TM=7.818E-01  e=8.256E-02  Bacillus subtilis
  2mrn-assembly1_B  TM=8.249E-01  e=1.333E-01  Escherichia coli K-12
  1ub4-assembly1_C-2  TM=7.542E-01  e=9.466E-02  Escherichia coli

Solvent-accessible surface area (backbone atoms only — not comparable to full-atom values): 4874 Å² total; per-residue (Å²): 139,84,80,58,68,72,57,28,61,75,68,72,54,59,96,89,65,77,66,42,77,47,80,53,98,95,37,84,45,77,43,75,66,83,48,73,66,57,51,52,50,53,53,50,54,49,56,52,53,54,48,52,51,48,65,68,41,54,66,55,51,60,55,52,61,70,72,61,62,84,78,79,84,85,128

Secondary structure (DSSP, 8-state):
----HHHHHHHT--TT---EEEEETTEEEEE----HHHHHHHHHHHHHHHHHHHHHHHHHHHHHHHHH-SPP---